Protein AF-A0A9W8BA50-F1 (afdb_monomer)

pLDDT: mean 70.6, std 16.11, range [45.41, 95.69]

InterPro domains:
  IPR044669 Voltage-dependent anion channel-forming protein YneE/VCCN1/2-like [PF25539] (2-36)

Sequence (77 aa):
MMIGIDSISREIQNPFGYDANDLPLDAYCEAILTELSFALQRRAPKSLEVIEDTLTREPAADNSKPMATSAPGAGAR

Mean predicted aligned error: 18.46 Å

Structure (mmCIF, N/CA/C/O backbone):
data_AF-A0A9W8BA50-F1
#
_entry.id   AF-A0A9W8BA50-F1
#
loop_
_atom_site.group_PDB
_atom_site.id
_atom_site.type_symbol
_atom_site.label_atom_id
_atom_site.label_alt_id
_atom_site.label_comp_id
_atom_site.label_asym_id
_atom_site.label_entity_id
_atom_site.label_seq_id
_atom_site.pdbx_PDB_ins_code
_atom_site.Cartn_x
_atom_site.Cartn_y
_atom_site.Cartn_z
_atom_site.occupancy
_atom_site.B_iso_or_equiv
_atom_site.auth_seq_id
_atom_site.auth_comp_id
_atom_site.auth_asym_id
_atom_site.auth_atom_id
_atom_site.pdbx_PDB_model_num
ATOM 1 N N . MET A 1 1 ? 28.965 -4.168 -20.333 1.00 53.94 1 MET A N 1
ATOM 2 C CA . MET A 1 1 ? 28.195 -4.896 -19.300 1.00 53.94 1 MET A CA 1
ATOM 3 C C . MET A 1 1 ? 28.060 -4.002 -18.067 1.00 53.94 1 MET A C 1
ATOM 5 O O . MET A 1 1 ? 28.715 -4.236 -17.071 1.00 53.94 1 MET A O 1
ATOM 9 N N . MET A 1 2 ? 27.302 -2.908 -18.173 1.00 60.22 2 MET A N 1
ATOM 10 C CA . MET A 1 2 ? 27.022 -1.990 -17.049 1.00 60.22 2 MET A CA 1
ATOM 11 C C . MET A 1 2 ? 25.707 -1.220 -17.274 1.00 60.22 2 MET A C 1
ATOM 13 O O . MET A 1 2 ? 25.434 -0.244 -16.600 1.00 60.22 2 MET A O 1
ATOM 17 N N . ILE A 1 3 ? 24.897 -1.615 -18.264 1.00 66.25 3 ILE A N 1
ATOM 18 C CA . ILE A 1 3 ? 23.621 -0.936 -18.548 1.00 66.25 3 ILE A CA 1
ATOM 19 C C . ILE A 1 3 ? 22.515 -1.547 -17.677 1.00 66.25 3 ILE A C 1
ATOM 21 O O . ILE A 1 3 ? 21.727 -0.820 -17.094 1.00 66.25 3 ILE A O 1
ATOM 25 N N . GLY A 1 4 ? 22.532 -2.874 -17.494 1.00 64.62 4 GLY A N 1
ATOM 26 C CA . GLY A 1 4 ? 21.556 -3.569 -16.647 1.00 64.62 4 GLY A CA 1
ATOM 27 C C . GLY A 1 4 ? 21.675 -3.265 -15.148 1.00 64.62 4 GLY A C 1
ATOM 28 O O . GLY A 1 4 ? 20.688 -3.369 -14.437 1.00 64.62 4 GLY A O 1
ATOM 29 N N . ILE A 1 5 ? 22.856 -2.864 -14.654 1.00 72.25 5 ILE A N 1
ATOM 30 C CA . ILE A 1 5 ? 23.020 -2.465 -13.243 1.00 72.25 5 ILE A CA 1
ATOM 31 C C . ILE A 1 5 ? 22.471 -1.050 -13.014 1.00 72.25 5 ILE A C 1
ATOM 33 O O . ILE A 1 5 ? 21.852 -0.812 -11.980 1.00 72.25 5 ILE A O 1
ATOM 37 N N . ASP A 1 6 ? 22.648 -0.127 -13.969 1.00 72.88 6 ASP A N 1
ATOM 38 C CA . ASP A 1 6 ? 22.097 1.233 -13.862 1.00 72.88 6 ASP A CA 1
ATOM 39 C C . ASP A 1 6 ? 20.562 1.220 -13.873 1.00 72.88 6 ASP A C 1
ATOM 41 O O . ASP A 1 6 ? 19.939 1.890 -13.053 1.00 72.88 6 ASP A O 1
ATOM 45 N N . SER A 1 7 ? 19.944 0.400 -14.732 1.00 70.56 7 SER A N 1
ATOM 46 C CA . SER A 1 7 ? 18.480 0.285 -14.796 1.00 70.56 7 SER A CA 1
ATOM 47 C C . SER A 1 7 ? 17.883 -0.312 -13.520 1.00 70.56 7 SER A C 1
ATOM 49 O O . SER A 1 7 ? 16.979 0.282 -12.944 1.00 70.56 7 SER A O 1
ATOM 51 N N . ILE A 1 8 ? 18.452 -1.408 -13.005 1.00 73.06 8 ILE A N 1
ATOM 52 C CA . ILE A 1 8 ? 18.014 -2.003 -11.730 1.00 73.06 8 ILE A CA 1
ATOM 53 C C . ILE A 1 8 ? 18.213 -1.014 -10.574 1.00 73.06 8 ILE A C 1
ATOM 55 O O . ILE A 1 8 ? 17.367 -0.905 -9.692 1.00 73.06 8 ILE A O 1
ATOM 59 N N . SER A 1 9 ? 19.318 -0.261 -10.578 1.00 75.25 9 SER A N 1
ATOM 60 C CA . SER A 1 9 ? 19.573 0.737 -9.535 1.00 75.25 9 SER A CA 1
ATOM 61 C C . SER A 1 9 ? 18.537 1.859 -9.548 1.00 75.25 9 SER A C 1
ATOM 63 O O . SER A 1 9 ? 18.242 2.395 -8.484 1.00 75.25 9 SER A O 1
ATOM 65 N N . ARG A 1 10 ? 17.992 2.230 -10.713 1.00 76.06 10 ARG A N 1
ATOM 66 C CA . ARG A 1 10 ? 16.921 3.234 -10.817 1.00 76.06 10 ARG A CA 1
ATOM 67 C C . ARG A 1 10 ? 15.593 2.711 -10.278 1.00 76.06 10 ARG A C 1
ATOM 69 O O . ARG A 1 10 ? 14.962 3.428 -9.513 1.00 76.06 10 ARG A O 1
ATOM 76 N N . GLU A 1 11 ? 15.224 1.479 -10.620 1.00 79.88 11 GLU A N 1
ATOM 77 C CA . GLU A 1 11 ? 14.002 0.827 -10.122 1.00 79.88 11 GLU A CA 1
ATOM 78 C C . GLU A 1 11 ? 14.052 0.657 -8.589 1.00 79.88 11 GLU A C 1
ATOM 80 O O . GLU A 1 11 ? 13.148 1.079 -7.880 1.00 79.88 11 GLU A O 1
ATOM 85 N N . ILE A 1 12 ? 15.171 0.171 -8.031 1.00 78.50 12 ILE A N 1
ATOM 86 C CA . ILE A 1 12 ? 15.319 -0.010 -6.569 1.00 78.50 12 ILE A CA 1
ATOM 87 C C . ILE A 1 12 ? 15.305 1.324 -5.802 1.00 78.50 12 ILE A C 1
ATOM 89 O O . ILE A 1 12 ? 14.878 1.373 -4.648 1.00 78.50 12 ILE A O 1
ATOM 93 N N . GLN A 1 13 ? 15.790 2.413 -6.407 1.00 81.94 13 GLN A N 1
ATOM 94 C CA . GLN A 1 13 ? 15.794 3.733 -5.768 1.00 81.94 13 GLN A CA 1
ATOM 95 C C . GLN A 1 13 ? 14.397 4.355 -5.657 1.00 81.94 13 GLN A C 1
ATOM 97 O O . GLN A 1 13 ? 14.219 5.262 -4.843 1.00 81.94 13 GLN A O 1
ATOM 102 N N . ASN A 1 14 ? 13.415 3.876 -6.426 1.00 81.81 14 ASN A N 1
ATOM 103 C CA . ASN A 1 14 ? 12.041 4.364 -6.380 1.00 81.81 14 ASN A CA 1
ATOM 104 C C . ASN A 1 14 ? 11.037 3.233 -6.089 1.00 81.81 14 ASN A C 1
ATOM 106 O O . ASN A 1 14 ? 10.188 2.950 -6.924 1.00 81.81 14 ASN A O 1
ATOM 110 N N . PRO A 1 15 ? 11.053 2.645 -4.880 1.00 80.44 15 PRO A N 1
ATOM 111 C CA . PRO A 1 15 ? 10.274 1.444 -4.549 1.00 80.44 15 PRO A CA 1
ATOM 112 C C . PRO A 1 15 ? 8.754 1.674 -4.439 1.00 80.44 15 PRO A C 1
ATOM 114 O O . PRO A 1 15 ? 8.012 0.771 -4.051 1.00 80.44 15 PRO A O 1
ATOM 117 N N . PHE A 1 16 ? 8.298 2.902 -4.691 1.00 85.94 16 PHE A N 1
ATOM 118 C CA . PHE A 1 16 ? 6.917 3.365 -4.539 1.00 85.94 16 PHE A CA 1
ATOM 119 C C . PHE A 1 16 ? 6.297 3.798 -5.872 1.00 85.94 16 PHE A C 1
ATOM 121 O O . PHE A 1 16 ? 5.281 4.494 -5.877 1.00 85.94 16 PHE A O 1
ATOM 128 N N . GLY A 1 17 ? 6.947 3.480 -6.991 1.00 84.88 17 GLY A N 1
ATOM 129 C CA . GLY A 1 17 ? 6.405 3.724 -8.318 1.00 84.88 17 GLY A CA 1
ATOM 130 C C . GLY A 1 17 ? 5.337 2.700 -8.713 1.00 84.88 17 GLY A C 1
ATOM 131 O O . GLY A 1 17 ? 4.615 2.149 -7.882 1.00 84.88 17 GLY A O 1
ATOM 132 N N . TYR A 1 18 ? 5.237 2.473 -10.021 1.00 85.19 18 TYR A N 1
ATOM 133 C CA . TYR A 1 18 ? 4.328 1.500 -10.631 1.00 85.19 18 TYR A CA 1
ATOM 134 C C . TYR A 1 18 ? 5.080 0.477 -11.498 1.00 85.19 18 TYR A C 1
ATOM 136 O O . TYR A 1 18 ? 4.484 -0.157 -12.373 1.00 85.19 18 TYR A O 1
ATOM 144 N N . ASP A 1 19 ? 6.388 0.337 -11.292 1.00 85.56 19 ASP A N 1
ATOM 145 C CA . ASP A 1 19 ? 7.201 -0.668 -11.959 1.00 85.56 19 ASP A CA 1
ATOM 146 C C . ASP A 1 19 ? 6.818 -2.068 -11.456 1.00 85.56 19 ASP A C 1
ATOM 148 O O . ASP A 1 19 ? 6.274 -2.255 -10.368 1.00 85.56 19 ASP A O 1
ATOM 152 N N . ALA A 1 20 ? 7.109 -3.100 -12.251 1.00 82.50 20 ALA A N 1
ATOM 153 C CA . ALA A 1 20 ? 6.710 -4.474 -11.928 1.00 82.50 20 ALA A CA 1
ATOM 154 C C . ALA A 1 20 ? 7.288 -4.995 -10.595 1.00 82.50 20 ALA A C 1
ATOM 156 O O . ALA A 1 20 ? 6.750 -5.945 -10.027 1.00 82.50 20 ALA A O 1
ATOM 157 N N . ASN A 1 21 ? 8.381 -4.390 -10.122 1.00 82.94 21 ASN A N 1
ATOM 158 C CA . ASN A 1 21 ? 9.067 -4.740 -8.879 1.00 82.94 21 ASN A CA 1
ATOM 159 C C . ASN A 1 21 ? 8.799 -3.740 -7.740 1.00 82.94 21 ASN A C 1
ATOM 161 O O . ASN A 1 21 ? 9.429 -3.854 -6.687 1.00 82.94 21 ASN A O 1
ATOM 165 N N . ASP A 1 22 ? 7.893 -2.780 -7.937 1.00 90.50 22 ASP A N 1
ATOM 166 C CA . ASP A 1 22 ? 7.533 -1.812 -6.905 1.00 90.50 22 ASP A CA 1
ATOM 167 C C . ASP A 1 22 ? 6.570 -2.400 -5.875 1.00 90.50 22 ASP A C 1
ATOM 169 O O . ASP A 1 22 ? 5.870 -3.396 -6.092 1.00 90.50 22 ASP A O 1
ATOM 173 N N . LEU A 1 23 ? 6.551 -1.774 -4.702 1.00 86.50 23 LEU A N 1
ATOM 174 C CA . LEU A 1 23 ? 5.683 -2.184 -3.612 1.00 86.50 23 LEU A CA 1
ATOM 17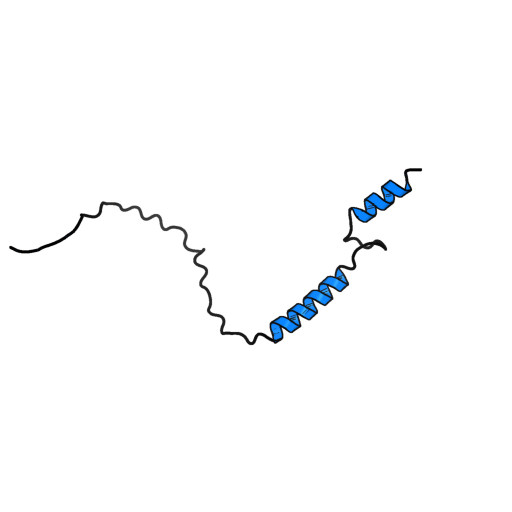5 C C . LEU A 1 23 ? 4.224 -1.820 -3.935 1.00 86.50 23 LEU A C 1
ATOM 177 O O . LEU A 1 23 ? 3.947 -0.672 -4.286 1.00 86.50 23 LEU A O 1
ATOM 181 N N . PRO A 1 24 ? 3.258 -2.736 -3.735 1.00 90.06 24 PRO A N 1
ATOM 182 C CA . PRO A 1 24 ? 1.846 -2.451 -3.973 1.00 90.06 24 PRO A CA 1
ATOM 183 C C . PRO A 1 24 ? 1.263 -1.598 -2.835 1.00 90.06 24 PRO A C 1
ATOM 185 O O . PRO A 1 24 ? 0.569 -2.099 -1.947 1.00 90.06 24 PRO A O 1
ATOM 188 N N . LEU A 1 25 ? 1.556 -0.294 -2.848 1.00 90.75 25 LEU A N 1
ATOM 189 C CA . LEU A 1 25 ? 1.138 0.653 -1.811 1.00 90.75 25 LEU A CA 1
ATOM 190 C C . LEU A 1 25 ? -0.377 0.699 -1.619 1.00 90.75 25 LEU A C 1
ATOM 192 O O . LEU A 1 25 ? -0.831 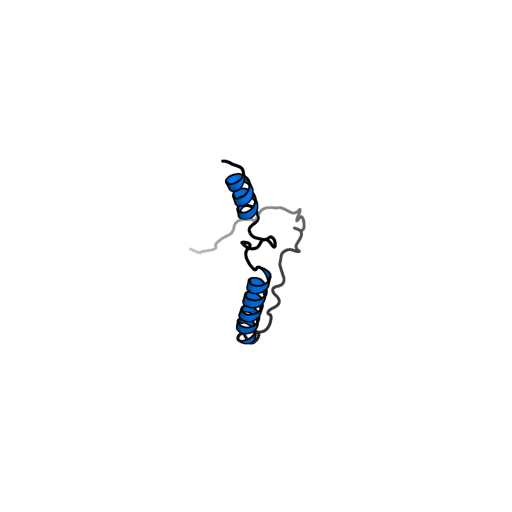0.737 -0.479 1.00 90.75 25 LEU A O 1
ATOM 196 N N . ASP A 1 26 ? -1.151 0.617 -2.699 1.00 90.38 26 ASP A N 1
ATOM 197 C CA . ASP A 1 26 ? -2.615 0.624 -2.625 1.00 90.38 26 ASP A CA 1
ATOM 198 C C . ASP A 1 26 ? -3.137 -0.546 -1.780 1.00 90.38 26 ASP A C 1
ATOM 200 O O . ASP A 1 26 ? -3.972 -0.365 -0.895 1.00 90.38 26 ASP A O 1
ATOM 204 N N . ALA A 1 27 ? -2.572 -1.743 -1.970 1.00 93.50 27 ALA A N 1
ATOM 205 C CA . ALA A 1 27 ? -2.943 -2.920 -1.191 1.00 93.50 27 ALA A CA 1
ATOM 206 C C . ALA A 1 27 ? -2.559 -2.776 0.291 1.00 93.50 27 ALA A C 1
ATOM 208 O O . ALA A 1 27 ? -3.315 -3.194 1.170 1.00 93.50 27 ALA A O 1
ATOM 209 N N . TYR A 1 28 ? -1.409 -2.161 0.588 1.00 93.75 28 TYR A N 1
ATOM 210 C CA . TYR A 1 28 ? -1.018 -1.866 1.967 1.00 93.75 28 TYR A CA 1
ATOM 211 C C . TYR A 1 28 ? -1.941 -0.832 2.619 1.00 93.75 28 TYR A C 1
ATOM 213 O O . TYR A 1 28 ? -2.349 -1.026 3.763 1.00 93.75 28 TYR A O 1
ATOM 221 N N . CYS A 1 29 ? -2.306 0.231 1.903 1.00 94.50 29 CYS A N 1
ATOM 222 C CA . CYS A 1 29 ? -3.240 1.246 2.383 1.00 94.50 29 CYS A CA 1
ATOM 223 C C . CYS A 1 29 ? -4.606 0.635 2.719 1.00 94.50 29 CYS A C 1
ATOM 225 O O . CYS A 1 29 ? -5.120 0.862 3.814 1.00 94.50 29 CYS A O 1
ATOM 227 N N . GLU A 1 30 ? -5.155 -0.200 1.837 1.00 95.69 30 GLU A N 1
ATOM 228 C CA . GLU A 1 30 ? -6.421 -0.903 2.079 1.00 95.69 30 GLU A CA 1
ATOM 229 C C . GLU A 1 30 ? -6.346 -1.848 3.287 1.00 95.69 30 GLU A C 1
ATOM 231 O O . GLU A 1 30 ? -7.251 -1.880 4.128 1.00 95.69 30 GLU A O 1
ATOM 236 N N . ALA A 1 31 ? -5.240 -2.584 3.433 1.00 95.38 31 ALA A N 1
ATOM 237 C CA . ALA A 1 31 ? -5.028 -3.459 4.583 1.00 95.38 31 ALA A CA 1
ATOM 238 C C . ALA A 1 31 ? -4.967 -2.669 5.903 1.00 95.38 31 ALA A C 1
ATOM 240 O O . ALA A 1 31 ? -5.611 -3.049 6.883 1.00 95.38 31 ALA A O 1
ATOM 241 N N . ILE A 1 32 ? -4.244 -1.542 5.922 1.00 94.94 32 ILE A N 1
ATOM 242 C CA . ILE A 1 32 ? -4.148 -0.657 7.090 1.00 94.94 32 ILE A CA 1
ATOM 243 C C . ILE A 1 32 ? -5.519 -0.075 7.437 1.00 94.94 32 ILE A C 1
ATOM 245 O O . ILE A 1 32 ? -5.902 -0.083 8.605 1.00 94.94 32 ILE A O 1
ATOM 249 N N . LEU A 1 33 ? -6.273 0.409 6.447 1.00 94.75 33 LEU A N 1
ATOM 250 C CA . LEU A 1 33 ? -7.611 0.964 6.660 1.00 94.75 33 LEU A CA 1
ATOM 251 C C . LEU A 1 33 ? -8.583 -0.080 7.205 1.00 94.75 33 LEU A C 1
A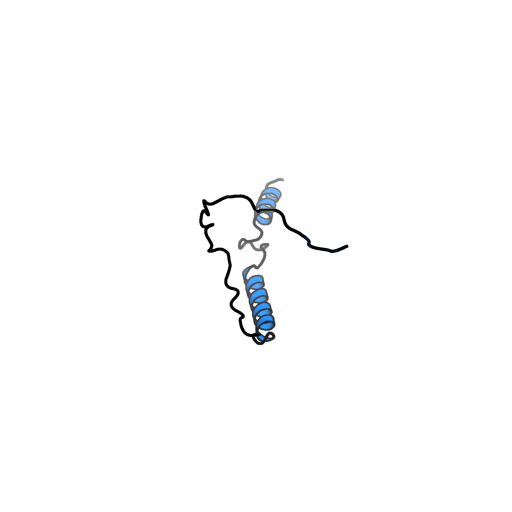TOM 253 O O . LEU A 1 33 ? -9.366 0.224 8.108 1.00 94.75 33 LEU A O 1
ATOM 257 N N . THR A 1 34 ? -8.513 -1.308 6.696 1.00 94.62 34 THR A N 1
ATOM 258 C CA . THR A 1 34 ? -9.342 -2.423 7.163 1.00 94.62 34 THR A CA 1
ATOM 259 C C . THR A 1 34 ? -9.045 -2.744 8.626 1.00 94.62 34 THR A C 1
ATOM 261 O O . THR A 1 34 ? -9.961 -2.787 9.451 1.00 94.62 34 THR A O 1
ATOM 264 N N . GLU A 1 35 ? -7.767 -2.901 8.971 1.00 94.69 35 GLU A N 1
ATOM 265 C CA . GLU A 1 35 ? -7.347 -3.231 10.335 1.00 94.69 35 GLU A CA 1
ATOM 266 C C . GLU A 1 35 ? -7.642 -2.089 11.313 1.00 94.69 35 GLU A C 1
ATOM 268 O O . GLU A 1 35 ? -8.167 -2.310 12.405 1.00 94.69 35 GLU A O 1
ATOM 273 N N . LEU A 1 36 ? -7.372 -0.846 10.910 1.00 92.62 36 LEU A N 1
ATOM 274 C CA . LEU A 1 36 ? -7.676 0.330 11.715 1.00 92.62 36 LEU A CA 1
ATOM 275 C C . LEU A 1 36 ? -9.181 0.446 11.971 1.00 92.62 36 LEU A C 1
ATOM 277 O O . LEU A 1 36 ? -9.596 0.656 13.110 1.00 92.62 36 LEU A O 1
ATOM 281 N N . SER A 1 37 ? -10.005 0.271 10.937 1.00 89.44 37 SER A N 1
ATOM 282 C CA . SER A 1 37 ? -11.466 0.303 11.069 1.00 89.44 37 SER A CA 1
ATOM 283 C C . SER A 1 37 ? -11.958 -0.767 12.042 1.00 89.44 37 SER A C 1
ATOM 285 O O . SER A 1 37 ? -12.775 -0.479 12.917 1.00 89.44 37 SER A O 1
ATOM 287 N N . PHE A 1 38 ? -11.413 -1.980 11.952 1.00 89.62 38 PHE A N 1
ATOM 288 C CA . PHE A 1 38 ? -11.725 -3.070 12.870 1.00 89.62 38 PHE A CA 1
ATOM 289 C C . PHE A 1 38 ? -11.304 -2.766 14.318 1.00 89.62 38 PHE A C 1
ATOM 291 O O . PHE A 1 38 ? -12.082 -2.962 15.258 1.00 89.62 38 PHE A O 1
ATOM 298 N N . ALA A 1 39 ? -10.090 -2.247 14.514 1.00 88.75 39 ALA A N 1
ATOM 299 C CA . ALA A 1 39 ? -9.567 -1.892 15.829 1.00 88.75 39 ALA A CA 1
ATOM 300 C C . ALA A 1 39 ? -10.372 -0.757 16.486 1.00 88.75 39 ALA A C 1
ATOM 302 O O . ALA A 1 39 ? -10.666 -0.813 17.684 1.00 88.75 39 ALA A O 1
ATOM 303 N N . LEU A 1 40 ? -10.771 0.254 15.707 1.00 85.56 40 LEU A N 1
ATOM 304 C CA . LEU A 1 40 ? -11.564 1.388 16.184 1.00 85.56 40 LEU A CA 1
ATOM 305 C C . LEU A 1 40 ? -13.014 0.996 16.491 1.00 85.56 40 LEU A C 1
ATOM 307 O O . LEU A 1 40 ? -13.551 1.437 17.504 1.00 85.56 40 LEU A O 1
ATOM 311 N N . GLN A 1 41 ? -13.628 0.111 15.701 1.00 79.19 41 GLN A N 1
ATOM 312 C CA . GLN A 1 41 ? -14.978 -0.405 15.975 1.00 79.19 41 GLN A CA 1
ATOM 313 C C . GLN A 1 41 ? -15.067 -1.171 17.305 1.00 79.19 41 GLN A C 1
ATOM 315 O O . GLN A 1 41 ? -16.119 -1.191 17.941 1.00 79.19 41 GLN A O 1
ATOM 320 N N . ARG A 1 42 ? -13.963 -1.772 17.770 1.00 66.50 42 ARG A N 1
ATOM 321 C CA . ARG A 1 42 ? -13.899 -2.468 19.067 1.00 66.50 42 ARG A CA 1
ATOM 322 C C . ARG A 1 42 ? -13.766 -1.533 20.272 1.00 66.50 42 ARG A C 1
ATOM 324 O O . ARG A 1 42 ? -13.998 -1.969 21.400 1.00 66.50 42 ARG A O 1
ATOM 331 N N . ARG A 1 43 ? -13.418 -0.259 20.071 1.00 61.28 43 ARG A N 1
ATOM 332 C CA . ARG A 1 43 ? -13.288 0.733 21.144 1.00 61.28 43 ARG A CA 1
ATOM 333 C C . ARG A 1 43 ? -14.539 1.607 21.165 1.00 61.28 43 ARG A C 1
ATOM 335 O O . ARG A 1 43 ? -14.559 2.686 20.586 1.00 61.28 43 ARG A O 1
ATOM 342 N N . ALA A 1 44 ? -15.583 1.146 21.860 1.00 60.16 44 ALA A N 1
ATOM 343 C CA . ALA A 1 44 ? -16.698 2.015 22.240 1.00 60.16 44 ALA A CA 1
ATOM 344 C C . ALA A 1 44 ? -16.134 3.321 22.841 1.00 60.16 44 ALA A C 1
ATOM 346 O O . ALA A 1 44 ? -15.189 3.249 23.642 1.00 60.16 44 ALA A O 1
ATOM 347 N N . PRO A 1 45 ? -16.643 4.503 22.448 1.00 55.56 45 PRO A N 1
ATOM 348 C CA . PRO A 1 45 ? -16.063 5.760 22.8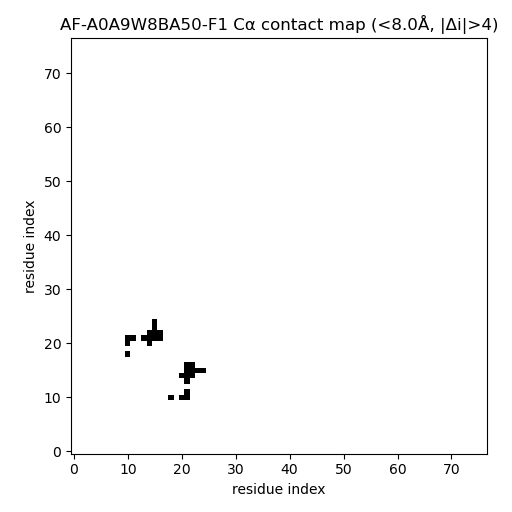85 1.00 55.56 45 PRO A CA 1
ATOM 349 C C . PRO A 1 45 ? -16.208 5.860 24.404 1.00 55.56 45 PRO A C 1
ATOM 351 O O . PRO A 1 45 ? -17.313 5.963 24.932 1.00 55.56 45 PRO A O 1
ATOM 354 N N . LYS A 1 46 ? -15.081 5.847 25.123 1.00 57.59 46 LYS A N 1
ATOM 355 C CA . LYS A 1 46 ? -15.040 6.519 26.421 1.00 57.59 46 LYS A CA 1
ATOM 356 C C . LYS A 1 46 ? -15.218 7.990 26.079 1.00 57.59 46 LYS A C 1
ATOM 358 O O . LYS A 1 46 ? -14.443 8.501 25.273 1.00 57.59 46 LYS A O 1
ATOM 363 N N . SER A 1 47 ? -16.307 8.569 26.578 1.00 59.59 47 SER A N 1
ATOM 364 C CA . SER A 1 47 ? -16.684 9.977 26.457 1.00 59.59 47 SER A CA 1
ATOM 365 C C . SER A 1 47 ? -15.470 10.862 26.197 1.00 59.59 47 SER A C 1
ATOM 367 O O . SER A 1 47 ? -14.537 10.859 26.997 1.00 59.59 47 SER A O 1
ATOM 369 N N . LEU A 1 48 ? -15.483 11.562 25.061 1.00 60.84 48 LEU A N 1
ATOM 370 C CA . LEU A 1 48 ? -14.508 12.586 24.704 1.00 60.84 48 LEU A CA 1
ATOM 371 C C . LEU A 1 48 ? -14.469 13.628 25.828 1.00 60.84 48 LEU A C 1
ATOM 373 O O . LEU A 1 48 ? -15.270 14.558 25.845 1.00 60.84 48 LEU A O 1
ATOM 377 N N . GLU A 1 49 ? -13.567 13.452 26.789 1.00 63.22 49 GLU A N 1
ATOM 378 C CA . GLU A 1 49 ? -13.137 14.545 27.644 1.00 63.22 49 GLU A CA 1
ATOM 379 C C . GLU A 1 49 ? -12.364 15.483 26.725 1.00 63.22 49 GLU A C 1
ATOM 381 O O . GLU A 1 49 ? -11.280 15.162 26.239 1.00 63.22 49 GLU A O 1
ATOM 386 N N . VAL A 1 50 ? -13.014 16.592 26.381 1.00 62.94 50 VAL A N 1
ATOM 387 C CA . VAL A 1 50 ? -12.426 17.688 25.621 1.00 62.94 50 VAL A CA 1
ATOM 388 C C . VAL A 1 50 ? -11.205 18.154 26.407 1.00 62.94 50 VAL A C 1
ATOM 390 O O . VAL A 1 50 ? -11.337 18.797 27.445 1.00 62.94 50 VAL A O 1
ATOM 393 N N . ILE A 1 51 ? -10.014 17.781 25.946 1.00 66.50 51 ILE A N 1
ATOM 394 C CA . ILE A 1 51 ? -8.772 18.347 26.459 1.00 66.50 51 ILE A CA 1
ATOM 395 C C . ILE A 1 51 ? -8.711 19.749 25.861 1.00 66.50 51 ILE A C 1
ATOM 397 O O . ILE A 1 51 ? -8.432 19.908 24.674 1.00 66.50 51 ILE A O 1
ATOM 401 N N . GLU A 1 52 ? -9.060 20.756 26.660 1.00 63.50 52 GLU A N 1
ATOM 402 C CA . GLU A 1 52 ? -8.801 22.149 26.313 1.00 63.50 52 GLU A CA 1
ATOM 403 C C . GLU A 1 52 ? -7.286 22.313 26.167 1.00 63.50 52 GLU A C 1
ATOM 405 O O . GLU A 1 52 ? -6.533 22.281 27.143 1.00 63.50 52 GLU A O 1
ATOM 410 N N . ASP A 1 53 ? -6.842 22.398 24.916 1.00 55.56 53 ASP A N 1
ATOM 411 C CA . ASP A 1 53 ? -5.439 22.525 24.564 1.00 55.56 53 ASP A CA 1
ATOM 412 C C . ASP A 1 53 ? -4.953 23.890 25.066 1.00 55.56 53 ASP A C 1
ATOM 414 O O . ASP A 1 53 ? -5.353 24.952 24.582 1.00 55.56 53 ASP A O 1
ATOM 418 N N . THR A 1 54 ? -4.104 23.870 26.090 1.00 62.16 54 THR A N 1
ATOM 419 C CA . THR A 1 54 ? -3.577 25.048 26.797 1.00 62.16 54 THR A CA 1
ATOM 420 C C . THR A 1 54 ? -2.627 25.902 25.944 1.00 62.16 54 THR A C 1
ATOM 422 O O . THR A 1 54 ? -1.997 26.829 26.455 1.00 62.16 54 THR A O 1
ATOM 425 N N . LEU A 1 55 ? -2.538 25.640 24.637 1.00 62.78 55 LEU A N 1
ATOM 426 C CA . LEU A 1 55 ? -1.586 26.258 23.716 1.00 62.78 55 LEU A CA 1
ATOM 427 C C . LEU A 1 55 ? -2.033 27.613 23.135 1.00 62.78 55 LEU A C 1
ATOM 429 O O . LEU A 1 55 ? -1.267 28.233 22.405 1.00 62.78 55 LEU A O 1
ATOM 433 N N . THR A 1 56 ? -3.230 28.115 23.465 1.00 58.28 56 THR A N 1
ATOM 434 C CA . THR A 1 56 ? -3.689 29.460 23.045 1.00 58.28 56 THR A CA 1
ATOM 435 C C . THR A 1 56 ? -3.421 30.565 24.066 1.00 58.28 56 THR A C 1
ATOM 437 O O . THR A 1 56 ? -3.731 31.729 23.806 1.00 58.28 56 THR A O 1
ATOM 440 N N . AR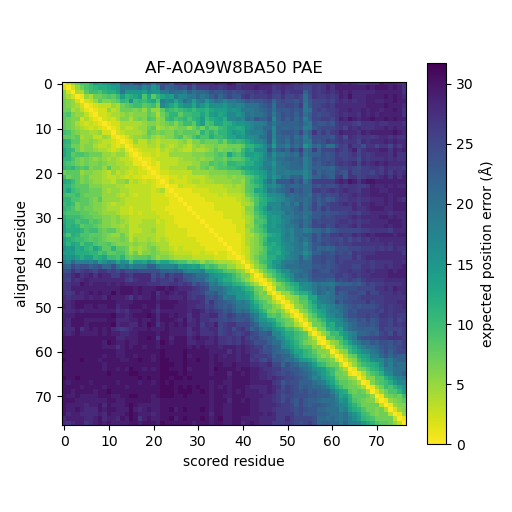G A 1 57 ? -2.820 30.257 25.224 1.00 57.75 57 ARG A N 1
ATOM 441 C CA . ARG A 1 57 ? -2.428 31.300 26.178 1.00 57.75 57 ARG A CA 1
ATOM 442 C C . ARG A 1 57 ? -1.100 31.921 25.746 1.00 57.75 57 ARG A C 1
ATOM 444 O O . ARG A 1 57 ? -0.040 31.560 26.249 1.00 57.75 57 ARG A O 1
ATOM 451 N N . GLU A 1 58 ? -1.185 32.898 24.844 1.00 62.88 58 GLU A N 1
ATOM 452 C CA . GLU A 1 58 ? -0.175 33.953 24.721 1.00 62.88 58 GLU A CA 1
ATOM 453 C C . GLU A 1 58 ? 0.202 34.419 26.142 1.00 62.88 58 GLU A C 1
ATOM 455 O O . GLU A 1 58 ? -0.698 34.670 26.960 1.00 62.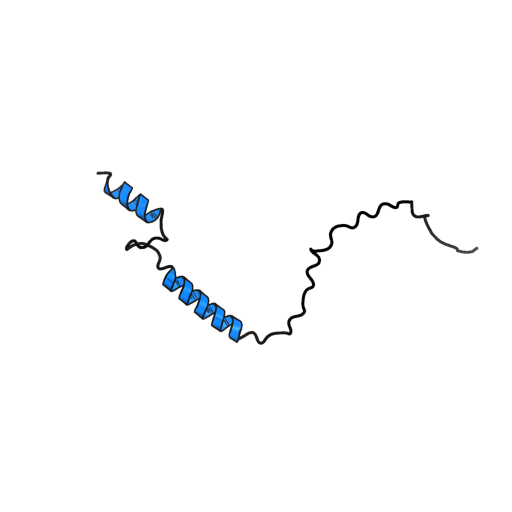88 58 GLU A O 1
ATOM 460 N N . PRO A 1 59 ? 1.495 34.491 26.504 1.00 54.47 59 PRO A N 1
ATOM 461 C CA . PRO A 1 59 ? 1.879 34.955 27.822 1.00 54.47 59 PRO A CA 1
ATOM 462 C C . PRO A 1 59 ? 1.470 36.422 27.937 1.00 54.47 59 PRO A C 1
ATOM 464 O O . PRO A 1 59 ? 2.110 37.308 27.373 1.00 54.47 59 PRO A O 1
ATOM 467 N N . ALA A 1 60 ? 0.389 36.680 28.676 1.00 54.56 60 ALA A N 1
ATOM 468 C CA . ALA A 1 60 ? 0.079 38.012 29.161 1.00 54.56 60 ALA A CA 1
ATOM 469 C C . ALA A 1 60 ? 1.337 38.531 29.866 1.00 54.56 60 ALA A C 1
ATOM 471 O O . ALA A 1 60 ? 1.764 37.969 30.877 1.00 54.56 60 ALA A O 1
ATOM 472 N N . ALA A 1 61 ? 1.967 39.540 29.266 1.00 56.16 61 ALA A N 1
ATOM 473 C CA . ALA A 1 61 ? 3.095 40.245 29.835 1.00 56.16 61 ALA A CA 1
ATOM 474 C C . ALA A 1 61 ? 2.649 40.844 31.174 1.00 56.16 61 ALA A C 1
ATOM 476 O O . ALA A 1 61 ? 2.018 41.895 31.200 1.00 56.16 61 ALA A O 1
ATOM 477 N N . ASP A 1 62 ? 2.930 40.146 32.274 1.00 55.28 62 ASP A N 1
ATOM 478 C CA . ASP A 1 62 ? 2.692 40.651 33.622 1.00 55.28 62 ASP A CA 1
ATOM 479 C C . ASP A 1 62 ? 3.904 41.476 34.059 1.00 55.28 62 ASP A C 1
ATOM 481 O O . ASP A 1 62 ? 4.882 41.018 34.657 1.00 55.28 62 ASP A O 1
ATOM 485 N N . ASN A 1 63 ? 3.856 42.733 33.652 1.00 60.22 63 ASN A N 1
ATOM 486 C CA . ASN A 1 63 ? 4.678 43.819 34.131 1.00 60.22 63 ASN A CA 1
ATOM 487 C C . ASN A 1 63 ? 4.186 44.272 35.511 1.00 60.22 63 ASN A C 1
ATOM 489 O O . ASN A 1 63 ? 3.539 45.308 35.613 1.00 60.22 63 ASN A O 1
ATOM 493 N N . SER A 1 64 ? 4.541 43.541 36.577 1.00 49.97 64 SER A N 1
ATOM 494 C CA . SER A 1 64 ? 4.522 44.031 37.970 1.00 49.97 64 SER A CA 1
ATOM 495 C C . SER A 1 64 ? 5.296 43.114 38.937 1.00 49.97 64 SER A C 1
ATOM 497 O O . SER A 1 64 ? 4.759 42.170 39.504 1.00 49.97 64 SER A O 1
ATOM 499 N N . LYS A 1 65 ? 6.571 43.430 39.211 1.00 55.94 65 LYS A N 1
ATOM 500 C CA . LYS A 1 65 ? 7.240 43.045 40.479 1.00 55.94 65 LYS A CA 1
ATOM 501 C C . LYS A 1 65 ? 6.875 44.111 41.537 1.00 55.94 65 LYS A C 1
ATOM 503 O O . LYS A 1 65 ? 6.783 45.274 41.145 1.00 55.94 65 LYS A O 1
ATOM 508 N N . PRO A 1 66 ? 6.756 43.800 42.849 1.00 47.00 66 PRO A N 1
ATOM 509 C CA . PRO A 1 66 ? 7.933 43.419 43.634 1.00 47.00 66 PRO A CA 1
ATOM 510 C C . PRO A 1 66 ? 7.732 42.319 44.704 1.00 47.00 66 PRO A C 1
ATOM 512 O O . PRO A 1 66 ? 6.702 42.196 45.350 1.00 47.00 66 PRO A O 1
ATOM 515 N N . MET A 1 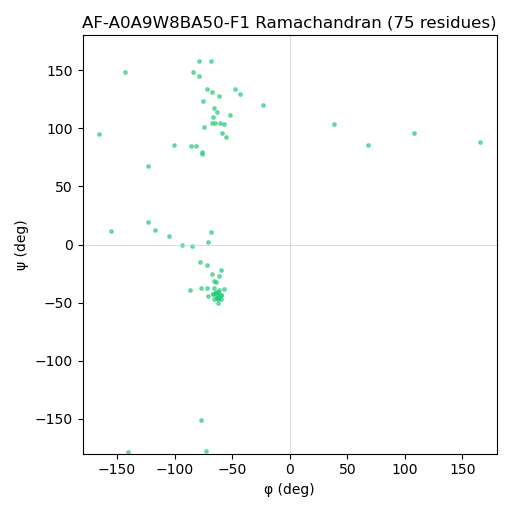67 ? 8.822 41.571 44.896 1.00 49.19 67 MET A N 1
ATOM 516 C CA . MET A 1 67 ? 9.406 41.086 46.158 1.00 49.19 67 MET A CA 1
ATOM 517 C C . MET A 1 67 ? 8.464 40.630 47.294 1.00 49.19 67 MET A C 1
ATOM 519 O O . MET A 1 67 ? 7.967 41.433 48.079 1.00 49.19 67 MET A O 1
ATOM 523 N N . ALA A 1 68 ? 8.339 39.310 47.459 1.00 50.19 68 ALA A N 1
ATOM 524 C CA . ALA A 1 68 ? 7.762 38.694 48.648 1.00 50.19 68 ALA A CA 1
ATOM 525 C C . ALA A 1 68 ? 8.581 39.027 49.909 1.00 50.19 68 ALA A C 1
ATOM 527 O O . ALA A 1 68 ? 9.79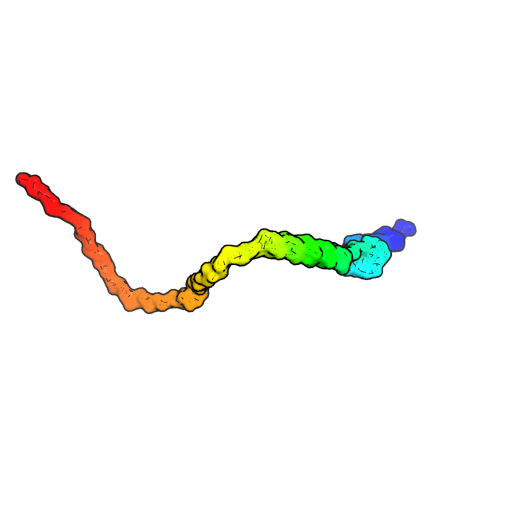2 38.810 49.965 1.00 50.19 68 ALA A O 1
ATOM 528 N N . THR A 1 69 ? 7.880 39.526 50.925 1.00 54.69 69 THR A N 1
ATOM 529 C CA . THR A 1 69 ? 8.307 39.538 52.324 1.00 54.69 69 THR A CA 1
ATOM 530 C C . THR A 1 69 ? 8.347 38.100 52.857 1.00 54.69 69 THR A C 1
ATOM 532 O O . THR A 1 69 ? 7.420 37.317 52.646 1.00 54.69 69 THR A O 1
ATOM 535 N N . SER A 1 70 ? 9.451 37.730 53.501 1.00 53.03 70 SER A N 1
ATOM 536 C CA . SER A 1 70 ? 9.671 36.427 54.126 1.00 53.03 70 SER A CA 1
ATOM 537 C C . SER A 1 70 ? 8.899 36.303 55.446 1.00 53.03 70 SER A C 1
ATOM 539 O O . SER A 1 70 ? 9.118 37.083 56.371 1.00 53.03 70 SER A O 1
ATOM 541 N N . ALA A 1 71 ? 8.046 35.283 55.551 1.00 51.41 71 ALA A N 1
ATOM 542 C CA . ALA A 1 71 ? 7.587 34.694 56.819 1.00 51.41 71 ALA A CA 1
ATOM 543 C C . ALA A 1 71 ? 8.738 33.865 57.471 1.00 51.41 71 ALA A C 1
ATOM 545 O O . ALA A 1 71 ? 9.796 33.781 56.840 1.00 51.41 71 ALA A O 1
ATOM 546 N N . PRO A 1 72 ? 8.592 33.160 58.624 1.00 51.03 72 PRO A N 1
ATOM 547 C CA . PRO A 1 72 ? 7.421 32.983 59.502 1.00 51.03 72 PRO A CA 1
ATOM 548 C C . PRO A 1 72 ? 7.728 33.000 61.030 1.00 51.03 72 PRO A C 1
ATOM 550 O O . PRO A 1 72 ? 8.873 33.053 61.460 1.00 51.03 72 PRO A O 1
ATOM 553 N N . GLY A 1 73 ? 6.682 32.816 61.851 1.00 48.41 73 GLY A N 1
ATOM 554 C CA . GLY A 1 73 ? 6.769 31.921 63.020 1.00 48.41 73 GLY A CA 1
ATOM 555 C C . GLY A 1 73 ? 6.816 32.560 64.410 1.00 48.41 73 GLY A C 1
ATOM 556 O O . GLY A 1 73 ? 7.877 32.876 64.932 1.00 48.41 73 GLY A O 1
ATOM 557 N N . ALA A 1 74 ? 5.649 32.641 65.049 1.00 48.12 74 ALA A N 1
ATOM 558 C CA . ALA A 1 74 ? 5.492 32.861 66.482 1.00 48.12 74 ALA A CA 1
ATOM 559 C C . ALA A 1 74 ? 5.732 31.564 67.289 1.00 48.12 74 ALA A C 1
ATOM 561 O O . ALA A 1 74 ? 5.334 30.484 66.856 1.00 48.12 74 ALA A O 1
ATOM 562 N N . GLY A 1 75 ? 6.309 31.697 68.488 1.00 45.41 75 GLY A N 1
ATOM 563 C CA . GLY A 1 75 ? 6.427 30.647 69.512 1.00 45.41 75 GLY A CA 1
ATOM 564 C C . GLY A 1 75 ? 7.454 31.059 70.577 1.00 45.41 75 GLY A C 1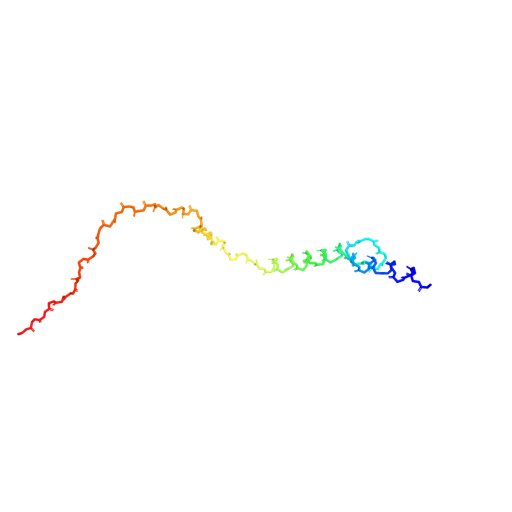
ATOM 565 O O . GLY A 1 75 ? 8.646 30.955 70.344 1.00 45.41 75 GLY A O 1
ATOM 566 N N . ALA A 1 76 ? 7.066 31.774 71.634 1.00 48.50 76 ALA A N 1
ATOM 567 C CA . ALA A 1 76 ? 6.565 31.228 72.901 1.00 48.50 76 ALA A CA 1
ATOM 568 C C . ALA A 1 76 ? 7.628 30.464 73.721 1.00 48.50 76 ALA A C 1
ATOM 570 O O . ALA A 1 76 ? 7.683 29.239 73.653 1.00 48.50 76 ALA A O 1
ATOM 571 N N . ARG A 1 77 ? 8.405 31.192 74.540 1.00 45.59 77 ARG A N 1
ATOM 572 C CA . ARG A 1 77 ? 8.603 31.012 75.998 1.00 45.59 77 ARG A CA 1
ATOM 573 C C . ARG A 1 77 ? 9.780 31.837 76.504 1.00 45.59 77 ARG A C 1
ATOM 575 O O . ARG A 1 77 ? 10.789 31.918 75.777 1.00 45.59 77 ARG A O 1
#

Foldseek 3Di:
DCPVVVVVVVCVVCLCDDDPNHDPVVVVVVVCVVVVVVVVVVDDDPPPPPPPDPVPDDPPPPPDDDDDDDDDDDDDD

Radius of gyration: 31.79 Å; Cα contacts (8 Å, |Δi|>4): 14; chains: 1; bounding box: 45×49×95 Å

Secondary structure (DSSP, 8-state):
--HHHHHHHHHHH-TTSSSTTS--HHHHHHHHHHHHHHHHHTS----------GGG-----------PPP-------

Organism: NCBI:txid2663907

Solvent-accessible surface area (backbone atoms only — not comparable to full-atom values): 5369 Å² total; per-residue (Å²): 144,64,64,72,58,55,52,51,52,53,52,68,72,46,50,75,54,86,54,95,86,30,50,67,57,68,62,51,51,52,51,50,52,53,51,50,52,56,56,50,71,71,53,73,80,73,76,83,73,78,74,78,72,78,84,76,66,72,79,76,81,80,88,74,87,80,81,87,82,84,82,84,85,90,82,93,132